Protein AF-A0A9Q0K1P8-F1 (afdb_monomer_lite)

pLDDT: mean 84.75, std 17.7, range [32.78, 98.38]

Structure (mmCIF, N/CA/C/O backbone):
data_AF-A0A9Q0K1P8-F1
#
_entry.id   AF-A0A9Q0K1P8-F1
#
loop_
_atom_site.group_PDB
_atom_site.id
_atom_site.type_symbol
_atom_site.label_atom_id
_atom_site.label_alt_id
_atom_site.label_comp_id
_atom_site.label_asym_id
_atom_site.label_entity_id
_atom_site.label_seq_id
_atom_site.pdbx_PDB_ins_code
_atom_site.Cartn_x
_atom_site.Cartn_y
_atom_site.Cartn_z
_atom_site.occupancy
_atom_site.B_iso_or_equiv
_atom_site.auth_seq_id
_atom_site.auth_comp_id
_atom_site.auth_asym_id
_atom_site.auth_atom_id
_atom_site.pdbx_PDB_model_num
ATOM 1 N N . MET A 1 1 ? 20.071 42.577 -24.717 1.00 42.69 1 MET A N 1
ATOM 2 C CA . MET A 1 1 ? 19.381 41.422 -25.315 1.00 42.69 1 MET A CA 1
ATOM 3 C C . MET A 1 1 ? 19.283 40.412 -24.203 1.00 42.69 1 MET A C 1
ATOM 5 O O . MET A 1 1 ? 20.280 39.774 -23.895 1.00 42.69 1 MET A O 1
ATOM 9 N N . ASP A 1 2 ? 18.142 40.407 -23.529 1.00 44.25 2 ASP A N 1
ATOM 10 C CA . ASP A 1 2 ? 17.824 39.438 -22.491 1.00 44.25 2 ASP A CA 1
ATOM 11 C C . ASP A 1 2 ? 17.401 38.162 -23.208 1.00 44.25 2 ASP A C 1
ATOM 13 O O . ASP A 1 2 ? 16.371 38.113 -23.877 1.00 44.25 2 ASP A O 1
ATOM 17 N N . VAL A 1 3 ? 18.306 37.189 -23.198 1.00 55.91 3 VAL A N 1
ATOM 18 C CA . VAL A 1 3 ? 18.046 35.842 -23.686 1.00 55.91 3 VAL A CA 1
ATOM 19 C C . VAL A 1 3 ? 17.300 35.151 -22.557 1.00 55.91 3 VAL A C 1
ATOM 21 O O . VAL A 1 3 ? 17.900 34.849 -21.527 1.00 55.91 3 VAL A O 1
ATOM 24 N N . ASP A 1 4 ? 15.991 34.975 -22.732 1.00 48.75 4 ASP A N 1
ATOM 25 C CA . ASP A 1 4 ? 15.187 34.072 -21.915 1.00 48.75 4 ASP A CA 1
ATOM 26 C C . ASP A 1 4 ? 15.825 32.681 -21.988 1.00 48.75 4 ASP A C 1
ATOM 28 O O . ASP A 1 4 ? 15.709 31.961 -22.980 1.00 48.75 4 ASP A O 1
ATOM 32 N N . SER A 1 5 ? 16.571 32.329 -20.944 1.00 58.00 5 SER A N 1
ATOM 33 C CA . SER A 1 5 ? 17.031 30.969 -20.714 1.00 58.00 5 SER A CA 1
ATOM 34 C C . SER A 1 5 ? 15.805 30.137 -20.352 1.00 58.00 5 SER A C 1
ATOM 36 O O . SER A 1 5 ? 15.424 30.066 -19.181 1.00 58.00 5 SER A O 1
ATOM 38 N N . GLU A 1 6 ? 15.160 29.529 -21.347 1.00 50.88 6 GLU A N 1
ATOM 39 C CA . GLU A 1 6 ? 14.274 28.396 -21.086 1.00 50.88 6 GLU A CA 1
ATOM 40 C C . GLU A 1 6 ? 15.051 27.389 -20.222 1.00 50.88 6 GLU A C 1
ATOM 42 O O . GLU A 1 6 ? 16.215 27.098 -20.527 1.00 50.88 6 GLU A O 1
ATOM 47 N N . PRO A 1 7 ? 14.475 26.875 -19.121 1.00 46.28 7 PRO A N 1
ATOM 48 C CA . PRO A 1 7 ? 15.110 25.790 -18.401 1.00 46.28 7 PRO A CA 1
ATOM 49 C C . PRO A 1 7 ? 15.183 24.613 -19.370 1.00 46.28 7 PRO A C 1
ATOM 51 O O . PRO A 1 7 ? 14.161 24.022 -19.717 1.00 46.28 7 PRO A O 1
ATOM 54 N N . THR A 1 8 ? 16.388 24.295 -19.837 1.00 43.53 8 THR A N 1
ATOM 55 C CA . THR A 1 8 ? 16.657 23.053 -20.552 1.00 43.53 8 THR A CA 1
ATOM 56 C C . THR A 1 8 ? 16.232 21.931 -19.618 1.00 43.53 8 THR A C 1
ATOM 58 O O . THR A 1 8 ? 16.902 21.673 -18.617 1.00 43.53 8 THR A O 1
ATOM 61 N N . MET A 1 9 ? 15.072 21.328 -19.880 1.00 47.31 9 MET A N 1
ATOM 62 C CA . MET A 1 9 ? 14.660 20.119 -19.188 1.00 47.31 9 MET A CA 1
ATOM 63 C C . MET A 1 9 ? 15.661 19.056 -19.621 1.00 47.31 9 MET A C 1
ATOM 65 O O . MET A 1 9 ? 15.573 18.549 -20.734 1.00 47.31 9 MET A O 1
ATOM 69 N N . GLU A 1 10 ? 16.679 18.801 -18.802 1.00 46.50 10 GLU A N 1
ATOM 70 C CA . GLU A 1 10 ? 17.542 17.646 -19.008 1.00 46.50 10 GLU A CA 1
ATOM 71 C C . GLU A 1 10 ? 16.618 16.426 -19.049 1.00 46.50 10 GLU A C 1
ATOM 73 O O . GLU A 1 10 ? 15.926 16.142 -18.066 1.00 46.50 10 GLU A O 1
ATOM 78 N N . GLU A 1 11 ? 16.543 15.766 -20.212 1.00 50.84 11 GLU A N 1
ATOM 79 C CA . GLU A 1 11 ? 15.848 14.493 -20.409 1.00 50.84 11 GLU A CA 1
ATOM 80 C C . GLU A 1 11 ? 16.485 13.478 -19.460 1.00 50.84 11 GLU A C 1
ATOM 82 O O . GLU A 1 11 ? 17.463 12.798 -19.769 1.00 50.84 11 GLU A O 1
ATOM 87 N N . THR A 1 12 ? 15.987 13.462 -18.229 1.00 59.56 12 THR A N 1
ATOM 88 C CA . THR A 1 12 ? 16.497 12.595 -17.184 1.00 59.56 12 THR A CA 1
ATOM 89 C C . THR A 1 12 ? 15.974 11.211 -17.515 1.00 59.56 12 THR A C 1
ATOM 91 O O . THR A 1 12 ? 14.773 10.961 -17.418 1.00 59.56 12 THR A O 1
ATOM 94 N N . ILE A 1 13 ? 16.872 10.339 -17.967 1.00 60.00 13 ILE A N 1
ATOM 95 C CA . ILE A 1 13 ? 16.569 8.936 -18.232 1.00 60.00 13 ILE A CA 1
ATOM 96 C C . ILE A 1 13 ? 16.067 8.328 -16.921 1.00 60.00 13 ILE A C 1
ATOM 98 O O . ILE A 1 13 ? 16.823 8.239 -15.958 1.00 60.00 13 ILE A O 1
ATOM 102 N N . LEU A 1 14 ? 14.799 7.926 -16.895 1.00 58.94 14 LEU A N 1
ATOM 103 C CA . LEU A 1 14 ? 14.195 7.201 -15.789 1.00 58.94 14 LEU A CA 1
ATOM 104 C C . LEU A 1 14 ? 14.787 5.792 -15.755 1.00 58.94 14 LEU A C 1
ATOM 106 O O . LEU A 1 14 ? 14.602 5.006 -16.687 1.00 58.94 14 LEU A O 1
ATOM 110 N N . VAL A 1 15 ? 15.484 5.479 -14.673 1.00 62.91 15 VAL A N 1
ATOM 111 C CA . VAL A 1 15 ? 16.022 4.154 -14.357 1.00 62.91 15 VAL A CA 1
ATOM 112 C C . VAL A 1 15 ? 15.045 3.435 -13.423 1.00 62.91 15 VAL A C 1
ATOM 114 O O . VAL A 1 15 ? 14.224 4.066 -12.753 1.00 62.91 15 VAL A O 1
ATOM 117 N N . GLY A 1 16 ? 15.133 2.109 -13.308 1.00 60.94 16 GLY A N 1
ATOM 118 C CA . GLY A 1 16 ? 14.323 1.338 -12.354 1.00 60.94 16 GLY A CA 1
ATOM 119 C C . GLY A 1 16 ? 14.341 1.864 -10.903 1.00 60.94 16 GLY A C 1
ATOM 120 O O . GLY A 1 16 ? 13.362 1.688 -10.176 1.00 60.94 16 GLY A O 1
ATOM 121 N N . ASP A 1 17 ? 15.402 2.559 -10.480 1.00 65.12 17 ASP A N 1
ATOM 122 C CA . ASP A 1 17 ? 15.470 3.198 -9.160 1.00 65.12 17 ASP A CA 1
ATOM 123 C C . ASP A 1 17 ? 14.663 4.515 -9.073 1.00 65.12 17 ASP A C 1
ATOM 125 O O . ASP A 1 17 ? 14.171 4.850 -7.995 1.00 65.12 17 ASP A O 1
ATOM 129 N N . ASP A 1 18 ? 14.408 5.203 -10.191 1.00 64.06 18 ASP A N 1
ATOM 130 C CA . ASP A 1 18 ? 13.533 6.388 -10.259 1.00 64.06 18 ASP A CA 1
ATOM 131 C C . ASP A 1 18 ? 12.044 6.030 -10.117 1.00 64.06 18 ASP A C 1
ATOM 133 O O . ASP A 1 18 ? 11.204 6.881 -9.811 1.00 64.06 18 ASP A O 1
ATOM 137 N N . LEU A 1 19 ? 11.702 4.744 -10.257 1.00 61.69 19 LEU A N 1
ATOM 138 C CA . LEU A 1 19 ? 10.391 4.216 -9.869 1.00 61.69 19 LEU A CA 1
ATOM 139 C C . LEU A 1 19 ? 10.232 4.112 -8.340 1.00 61.69 19 LEU A C 1
ATOM 141 O O . LEU A 1 19 ? 9.116 3.934 -7.852 1.00 61.69 19 LEU A O 1
ATOM 145 N N . MET A 1 20 ? 11.315 4.265 -7.568 1.00 73.31 20 MET A N 1
ATOM 146 C CA . MET A 1 20 ? 11.302 4.284 -6.098 1.00 73.31 20 MET A CA 1
ATOM 147 C C . MET A 1 20 ? 11.287 5.708 -5.510 1.00 73.31 20 MET A C 1
ATOM 149 O O . MET A 1 20 ? 11.670 5.914 -4.359 1.00 73.31 20 MET A O 1
ATOM 153 N N . MET A 1 21 ? 10.818 6.700 -6.275 1.00 73.62 21 MET A N 1
ATOM 154 C CA . MET A 1 21 ? 10.698 8.101 -5.831 1.00 73.62 21 MET A CA 1
ATOM 155 C C . MET A 1 21 ? 9.447 8.374 -4.976 1.00 73.62 21 MET A C 1
ATOM 157 O O . MET A 1 21 ? 9.361 9.402 -4.304 1.00 73.62 21 MET A O 1
ATOM 161 N N . GLY A 1 22 ? 8.473 7.460 -4.986 1.00 81.06 22 GLY A N 1
ATOM 162 C CA . GLY A 1 22 ? 7.246 7.520 -4.185 1.00 81.06 22 GLY A CA 1
ATOM 163 C C . GLY A 1 22 ? 7.135 6.358 -3.194 1.00 81.06 22 GLY A C 1
ATOM 164 O O . GLY A 1 22 ? 7.984 5.470 -3.192 1.00 81.06 22 GLY A O 1
ATOM 165 N N . PRO A 1 23 ? 6.101 6.328 -2.335 1.00 87.12 23 PRO A N 1
ATOM 166 C CA . PRO A 1 23 ? 5.856 5.178 -1.473 1.00 87.12 23 PRO A CA 1
ATOM 167 C C . PRO A 1 23 ? 5.565 3.920 -2.314 1.00 87.12 23 PRO A C 1
ATOM 169 O O . PRO A 1 23 ? 4.857 4.022 -3.320 1.00 87.12 23 PRO A O 1
ATOM 172 N N . PRO A 1 24 ? 6.043 2.734 -1.891 1.00 91.56 24 PRO A N 1
ATOM 173 C CA . PRO A 1 24 ? 5.756 1.473 -2.574 1.00 91.56 24 PRO A CA 1
ATOM 174 C C . PRO A 1 24 ? 4.248 1.222 -2.647 1.00 91.56 24 PRO A C 1
ATOM 176 O O . PRO A 1 24 ? 3.489 1.719 -1.808 1.00 91.56 24 PRO A O 1
ATOM 179 N N . SER A 1 25 ? 3.816 0.415 -3.617 1.00 91.62 25 SER A N 1
ATOM 180 C CA . SER A 1 25 ? 2.403 0.071 -3.768 1.00 91.62 25 SER A CA 1
ATOM 181 C C . SER A 1 25 ? 1.819 -0.512 -2.474 1.00 91.62 25 SER A C 1
ATOM 183 O O . SER A 1 25 ? 2.464 -1.350 -1.830 1.00 91.62 25 SER A O 1
ATOM 185 N N . PRO A 1 26 ? 0.615 -0.068 -2.067 1.00 94.81 26 PRO A N 1
ATOM 186 C CA . PRO A 1 26 ? 0.035 -0.461 -0.794 1.00 94.81 26 PRO A CA 1
ATOM 187 C C . PRO A 1 26 ? -0.306 -1.951 -0.788 1.00 94.81 26 PRO A C 1
ATOM 189 O O . PRO A 1 26 ? -0.809 -2.501 -1.769 1.00 94.81 26 PRO A O 1
ATOM 192 N N . LEU A 1 27 ? -0.082 -2.609 0.350 1.00 93.56 27 LEU A N 1
ATOM 193 C CA . LEU A 1 27 ? -0.522 -3.989 0.537 1.00 93.56 27 LEU A CA 1
ATOM 194 C C . LEU A 1 27 ? -2.016 -4.015 0.851 1.00 93.56 27 LEU A C 1
ATOM 196 O O . LEU A 1 27 ? -2.458 -3.464 1.860 1.00 93.56 27 LEU A O 1
ATOM 200 N N . VAL A 1 28 ? -2.780 -4.690 -0.005 1.00 94.06 28 VAL A N 1
ATOM 201 C CA . VAL A 1 28 ? -4.220 -4.866 0.172 1.00 94.06 28 VAL A CA 1
ATOM 202 C C . VAL A 1 28 ? -4.477 -6.136 0.994 1.00 94.06 28 VAL A C 1
ATOM 204 O O . VAL A 1 28 ? -4.117 -7.227 0.547 1.00 94.06 28 VAL A O 1
ATOM 207 N N . PRO A 1 29 ? -5.086 -6.030 2.189 1.00 92.19 29 PRO A N 1
ATOM 208 C CA . PRO A 1 29 ? -5.429 -7.191 3.003 1.00 92.19 29 PRO A CA 1
ATOM 209 C C . PRO A 1 29 ? -6.484 -8.058 2.311 1.00 92.19 29 PRO A C 1
ATOM 211 O O . PRO A 1 29 ? -7.438 -7.509 1.747 1.00 92.19 29 PRO A O 1
ATOM 214 N N . PRO A 1 30 ? -6.374 -9.395 2.387 1.00 91.88 30 PRO A N 1
ATOM 215 C CA . PRO A 1 30 ? -7.288 -10.295 1.691 1.00 91.88 30 PRO A CA 1
ATOM 216 C C . PRO A 1 30 ? -8.742 -10.138 2.153 1.00 91.88 30 PRO A C 1
ATOM 218 O O . PRO A 1 30 ? -9.655 -10.348 1.360 1.00 91.88 30 PRO A O 1
ATOM 221 N N . GLU A 1 31 ? -8.977 -9.712 3.398 1.00 90.38 31 GLU A N 1
ATOM 222 C CA . GLU A 1 31 ? -10.321 -9.581 3.973 1.00 90.38 31 GLU A CA 1
ATOM 223 C C . GLU A 1 31 ? -11.146 -8.459 3.325 1.00 90.38 31 GLU A C 1
ATOM 225 O O . GLU A 1 31 ? -12.373 -8.511 3.345 1.00 90.38 31 GLU A O 1
ATOM 230 N N . ILE A 1 32 ? -10.483 -7.444 2.761 1.00 90.75 32 ILE A N 1
ATOM 231 C CA . ILE A 1 32 ? -11.127 -6.288 2.111 1.00 90.75 32 ILE A CA 1
ATOM 232 C C . ILE A 1 32 ? -10.761 -6.164 0.626 1.00 90.75 32 ILE A C 1
ATOM 234 O O . ILE A 1 32 ? -11.201 -5.229 -0.044 1.00 90.75 32 ILE A O 1
ATOM 238 N N . ALA A 1 33 ? -9.975 -7.106 0.095 1.00 92.69 33 ALA A N 1
ATOM 239 C CA . ALA A 1 33 ? -9.419 -7.033 -1.252 1.00 92.69 33 ALA A CA 1
ATOM 240 C C . ALA A 1 33 ? -10.490 -6.966 -2.343 1.00 92.69 33 ALA A C 1
ATOM 242 O O . ALA A 1 33 ? -10.361 -6.162 -3.262 1.00 92.69 33 ALA A O 1
ATOM 243 N N . SER A 1 34 ? -11.559 -7.758 -2.222 1.00 92.19 34 SER A N 1
ATOM 244 C CA . SER A 1 34 ? -12.647 -7.777 -3.207 1.00 92.19 34 SER A CA 1
ATOM 245 C C . SER A 1 34 ? -13.288 -6.402 -3.389 1.00 92.19 34 SER A C 1
ATOM 247 O O . SER A 1 34 ? -13.516 -5.993 -4.518 1.00 92.19 34 SER A O 1
ATOM 249 N N . HIS A 1 35 ? -13.514 -5.668 -2.298 1.00 90.69 35 HIS A N 1
ATOM 250 C CA . HIS A 1 35 ? -14.111 -4.334 -2.343 1.00 90.69 35 HIS A CA 1
ATOM 251 C C . HIS A 1 35 ? -13.111 -3.258 -2.783 1.00 90.69 35 HIS A C 1
ATOM 253 O O . HIS A 1 35 ? -13.443 -2.361 -3.554 1.00 90.69 35 HIS A O 1
ATOM 259 N N . VAL A 1 36 ? -11.872 -3.331 -2.293 1.00 94.31 36 VAL A N 1
ATOM 260 C CA . VAL A 1 36 ? -10.853 -2.308 -2.562 1.00 94.31 36 VAL A CA 1
ATOM 261 C C . VAL A 1 36 ? -10.402 -2.340 -4.023 1.00 94.31 36 VAL A C 1
ATOM 263 O O . VAL A 1 36 ? -10.234 -1.280 -4.625 1.00 94.31 36 VAL A O 1
ATOM 266 N N . LEU A 1 37 ? -10.237 -3.533 -4.597 1.00 94.94 37 LEU A N 1
ATOM 267 C CA . LEU A 1 37 ? -9.711 -3.723 -5.952 1.00 94.94 37 LEU A CA 1
ATOM 268 C C . LEU A 1 37 ? -10.777 -3.610 -7.051 1.00 94.94 37 LEU A C 1
ATOM 270 O O . LEU A 1 37 ? -10.433 -3.565 -8.230 1.00 94.94 37 LEU A O 1
ATOM 274 N N . GLU A 1 38 ? -12.062 -3.561 -6.697 1.00 94.12 38 GLU A N 1
ATOM 275 C CA . GLU A 1 38 ? -13.152 -3.566 -7.673 1.00 94.12 38 GLU A CA 1
ATOM 276 C C . GLU A 1 38 ? -13.085 -2.355 -8.619 1.00 94.12 38 GLU A C 1
ATOM 278 O O . GLU A 1 38 ? -13.165 -1.200 -8.195 1.00 94.12 38 GLU A O 1
ATOM 283 N N . GLY A 1 39 ? -12.935 -2.617 -9.920 1.00 92.12 39 GLY A N 1
ATOM 284 C CA . GLY A 1 39 ? -12.896 -1.578 -10.953 1.00 92.12 39 GLY A CA 1
ATOM 285 C C . GLY A 1 39 ? -11.646 -0.690 -10.936 1.00 92.12 39 GLY A C 1
ATOM 286 O O . GLY A 1 39 ? -11.638 0.333 -11.615 1.00 92.12 39 GLY A O 1
ATOM 287 N N . VAL A 1 40 ? -10.609 -1.051 -10.174 1.00 94.56 40 VAL A N 1
ATOM 288 C CA . VAL A 1 40 ? -9.321 -0.345 -10.191 1.00 94.56 40 VAL A CA 1
ATOM 289 C C . VAL A 1 40 ? -8.527 -0.766 -11.427 1.00 94.56 40 VAL A C 1
ATOM 291 O O . VAL A 1 40 ? -8.377 -1.958 -11.696 1.00 94.56 40 VAL A O 1
ATOM 294 N N . ASP A 1 41 ? -7.984 0.206 -12.160 1.00 93.75 41 ASP A N 1
ATOM 295 C CA . ASP A 1 41 ? -7.020 -0.070 -13.225 1.00 93.75 41 ASP A CA 1
ATOM 296 C C . ASP A 1 41 ? -5.697 -0.546 -12.610 1.00 93.75 41 ASP A C 1
ATOM 298 O O . ASP A 1 41 ? -4.989 0.207 -11.939 1.00 93.75 41 ASP A O 1
ATOM 302 N N . ILE A 1 42 ? -5.373 -1.822 -12.815 1.00 91.38 42 ILE A N 1
ATOM 303 C CA . ILE A 1 42 ? -4.153 -2.447 -12.292 1.00 91.38 42 ILE A CA 1
ATOM 304 C C . ILE A 1 42 ? -2.916 -2.187 -13.162 1.00 91.38 42 ILE A C 1
ATOM 306 O O . ILE A 1 42 ? -1.823 -2.618 -12.792 1.00 91.38 42 ILE A O 1
ATOM 310 N N . CYS A 1 43 ? -3.058 -1.414 -14.246 1.00 94.38 43 CYS A N 1
ATOM 311 C CA . CYS A 1 43 ? -2.002 -1.059 -15.195 1.00 94.38 43 CYS A CA 1
ATOM 312 C C . CYS A 1 43 ? -1.484 -2.244 -16.025 1.00 94.38 43 CYS A C 1
ATOM 314 O O . CYS A 1 43 ? -0.413 -2.149 -16.619 1.00 94.38 43 CYS A O 1
ATOM 316 N N . ASP A 1 44 ? -2.234 -3.348 -16.106 1.00 94.00 44 ASP A N 1
ATOM 317 C CA . ASP A 1 44 ? -1.802 -4.601 -16.744 1.00 94.00 44 ASP A CA 1
ATOM 318 C C . ASP A 1 44 ? -1.396 -4.429 -18.212 1.00 94.00 44 ASP A C 1
ATOM 320 O O . ASP A 1 44 ? -0.386 -4.979 -18.647 1.00 94.00 44 ASP A O 1
ATOM 324 N N . GLY A 1 45 ? -2.174 -3.669 -18.989 1.00 94.50 45 GLY A N 1
ATOM 325 C CA . GLY A 1 45 ? -1.865 -3.420 -20.400 1.00 94.50 45 GLY A CA 1
ATOM 326 C C . GLY A 1 45 ? -0.575 -2.620 -20.572 1.00 94.50 45 GLY A C 1
ATOM 327 O O . GLY A 1 45 ? 0.287 -2.989 -21.365 1.00 94.50 45 GLY A O 1
ATOM 328 N N . ILE A 1 46 ? -0.414 -1.565 -19.770 1.00 94.19 46 ILE A N 1
ATOM 329 C CA . ILE A 1 46 ? 0.773 -0.703 -19.789 1.00 94.19 46 ILE A CA 1
ATOM 330 C C . ILE A 1 46 ? 2.006 -1.490 -19.331 1.00 94.19 46 ILE A C 1
ATOM 332 O O . ILE A 1 46 ? 3.053 -1.429 -19.968 1.00 94.19 46 ILE A O 1
ATOM 336 N N . LEU A 1 47 ? 1.865 -2.295 -18.277 1.00 92.81 47 LEU A N 1
ATOM 337 C CA . LEU A 1 47 ? 2.933 -3.137 -17.751 1.00 92.81 47 LEU A CA 1
ATOM 338 C C . LEU A 1 47 ? 3.384 -4.190 -18.772 1.00 92.81 47 LEU A C 1
ATOM 340 O O . LEU A 1 47 ? 4.581 -4.411 -18.938 1.00 92.81 47 LEU A O 1
ATOM 344 N N . ARG A 1 48 ? 2.449 -4.813 -19.501 1.00 95.38 48 ARG A N 1
ATOM 345 C CA . ARG A 1 48 ? 2.780 -5.743 -20.596 1.00 95.38 48 ARG A CA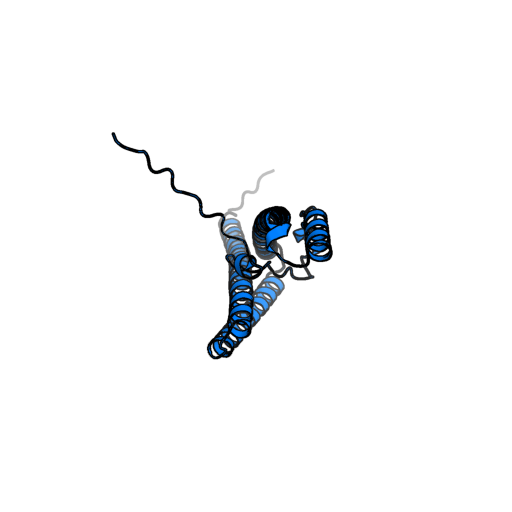 1
ATOM 346 C C . ARG A 1 48 ? 3.565 -5.057 -21.710 1.00 95.38 48 ARG A C 1
ATOM 348 O O . ARG A 1 48 ? 4.524 -5.646 -22.200 1.00 95.38 48 ARG A O 1
ATOM 355 N N . ASN A 1 49 ? 3.188 -3.835 -22.084 1.00 94.75 49 ASN A N 1
ATOM 356 C CA . ASN A 1 49 ? 3.908 -3.066 -23.101 1.00 94.75 49 ASN A CA 1
ATOM 357 C C . ASN A 1 49 ? 5.327 -2.720 -22.637 1.00 94.75 49 ASN A C 1
ATOM 359 O O . ASN A 1 49 ? 6.271 -2.907 -23.398 1.00 94.75 49 ASN A O 1
ATOM 363 N N . LEU A 1 50 ? 5.486 -2.313 -21.374 1.00 91.62 50 LEU A N 1
ATOM 364 C CA . LEU A 1 50 ? 6.797 -2.067 -20.778 1.00 91.62 50 LEU A CA 1
ATOM 365 C C . LEU A 1 50 ? 7.680 -3.321 -20.813 1.00 91.62 50 LEU A C 1
ATOM 367 O O . LEU A 1 50 ? 8.813 -3.260 -21.282 1.00 91.62 50 LEU A O 1
ATOM 371 N N . PHE A 1 51 ? 7.157 -4.475 -20.384 1.00 91.50 51 PHE A N 1
ATOM 372 C CA . PHE A 1 51 ? 7.903 -5.735 -20.452 1.00 91.50 51 PHE A CA 1
ATOM 373 C C . PHE A 1 51 ? 8.282 -6.114 -21.883 1.00 91.50 51 PHE A C 1
ATOM 375 O O . PHE A 1 51 ? 9.406 -6.554 -22.114 1.00 91.50 51 PHE A O 1
ATOM 382 N N . LEU A 1 52 ? 7.372 -5.925 -22.841 1.00 94.25 52 LEU A N 1
ATOM 383 C CA . LEU A 1 52 ? 7.654 -6.182 -24.249 1.00 94.25 52 LEU A CA 1
ATOM 384 C C . LEU A 1 52 ? 8.767 -5.266 -24.773 1.00 94.25 52 LEU A C 1
ATOM 386 O O . LEU A 1 52 ? 9.672 -5.746 -25.449 1.00 94.25 52 LEU A O 1
ATOM 390 N N . CYS A 1 53 ? 8.734 -3.975 -24.434 1.00 93.56 53 CYS A N 1
ATOM 391 C CA . CYS A 1 53 ? 9.779 -3.036 -24.828 1.00 93.56 53 CYS A CA 1
ATOM 392 C C . CYS A 1 53 ? 11.142 -3.436 -24.251 1.00 93.56 53 CYS A C 1
ATOM 394 O O . CYS A 1 53 ? 12.123 -3.510 -24.993 1.00 93.56 53 CYS A O 1
ATOM 396 N N . LEU A 1 54 ? 11.194 -3.755 -22.952 1.00 89.94 54 LEU A N 1
ATOM 397 C CA . LEU A 1 54 ? 12.425 -4.181 -22.281 1.00 89.94 54 LEU A CA 1
ATOM 398 C C . LEU A 1 54 ? 12.977 -5.481 -22.879 1.00 89.94 54 LEU A C 1
ATOM 400 O O . LEU A 1 54 ? 14.184 -5.608 -23.039 1.00 89.94 54 LEU A O 1
ATOM 404 N N . GLN A 1 55 ? 12.103 -6.419 -23.258 1.00 90.56 55 GLN A N 1
ATOM 405 C CA . GLN A 1 55 ? 12.496 -7.671 -23.908 1.00 90.56 55 GLN A CA 1
ATOM 406 C C . GLN A 1 55 ? 13.074 -7.460 -25.318 1.00 90.56 55 GLN A C 1
ATOM 408 O O . GLN A 1 55 ? 13.887 -8.263 -25.766 1.00 90.56 55 GLN A O 1
ATOM 413 N N . ILE A 1 56 ? 12.626 -6.432 -26.046 1.00 92.19 56 ILE A N 1
ATOM 414 C CA . ILE A 1 56 ? 13.090 -6.151 -27.414 1.00 92.19 56 ILE A CA 1
ATOM 415 C C . ILE A 1 56 ? 14.388 -5.338 -27.407 1.00 92.19 56 ILE A C 1
ATOM 417 O O . ILE A 1 56 ? 15.259 -5.584 -28.238 1.00 92.19 56 ILE A O 1
ATOM 421 N N . ASN A 1 57 ? 14.496 -4.353 -26.513 1.00 83.31 57 ASN A N 1
ATOM 422 C CA . ASN A 1 57 ? 15.550 -3.340 -26.569 1.00 83.31 57 ASN A CA 1
ATOM 423 C C . ASN A 1 57 ? 16.697 -3.562 -25.567 1.00 83.31 57 ASN A C 1
ATOM 425 O O . ASN A 1 57 ? 17.672 -2.815 -25.625 1.00 83.31 57 ASN A O 1
ATOM 429 N N . ASP A 1 58 ? 16.593 -4.551 -24.667 1.00 73.81 58 ASP A N 1
ATOM 430 C CA . ASP A 1 58 ? 17.580 -4.985 -23.653 1.00 73.81 58 ASP A CA 1
ATOM 431 C C . ASP A 1 58 ? 18.128 -3.900 -22.692 1.00 73.81 58 ASP A C 1
ATOM 433 O O . ASP A 1 58 ? 18.822 -4.227 -21.727 1.00 73.81 58 ASP A O 1
ATOM 437 N N . ILE A 1 59 ? 17.814 -2.615 -22.900 1.00 76.88 59 ILE A N 1
ATOM 438 C CA . ILE A 1 59 ? 18.214 -1.492 -22.048 1.00 76.88 59 ILE A CA 1
ATOM 439 C C . ILE A 1 59 ? 17.053 -0.505 -21.832 1.00 76.88 59 ILE A C 1
ATOM 441 O O . ILE A 1 59 ? 16.335 -0.129 -22.759 1.00 76.88 59 ILE A O 1
ATOM 445 N N . GLU A 1 60 ? 16.901 -0.044 -20.587 1.00 78.44 60 GLU A N 1
ATOM 446 C CA . GLU A 1 60 ? 15.845 0.881 -20.132 1.00 78.44 60 GLU A CA 1
ATOM 447 C C . GLU A 1 60 ? 15.742 2.221 -20.901 1.00 78.44 60 GLU A C 1
ATOM 449 O O . GLU A 1 60 ? 14.622 2.712 -21.071 1.00 78.44 60 GLU A O 1
ATOM 454 N N . PRO A 1 61 ? 16.833 2.833 -21.416 1.00 83.19 61 PRO A N 1
ATOM 455 C CA . PRO A 1 61 ? 16.750 4.117 -22.119 1.00 83.19 61 PRO A CA 1
ATOM 456 C C . PRO A 1 61 ? 15.884 4.122 -23.386 1.00 83.19 61 PRO A C 1
ATOM 458 O O . PRO A 1 61 ? 15.442 5.185 -23.803 1.00 83.19 61 PRO A O 1
ATOM 461 N N . PHE A 1 62 ? 15.616 2.967 -24.003 1.00 86.81 62 PHE A N 1
ATOM 462 C CA . PHE A 1 62 ? 14.743 2.892 -25.182 1.00 86.81 62 PHE A CA 1
ATOM 463 C C . PHE A 1 62 ? 13.256 2.749 -24.844 1.00 86.81 62 PHE A C 1
ATOM 465 O O . PHE A 1 62 ? 12.426 2.862 -25.738 1.00 86.81 62 PHE A O 1
ATOM 472 N N . CYS A 1 63 ? 12.923 2.514 -23.574 1.00 89.88 63 CYS A N 1
ATOM 473 C CA . CYS A 1 63 ? 11.559 2.249 -23.108 1.00 89.88 63 CYS A CA 1
ATOM 474 C C . CYS A 1 63 ? 11.016 3.369 -22.215 1.00 89.88 63 CYS A C 1
ATOM 476 O O . CYS A 1 63 ? 10.167 3.134 -21.357 1.00 89.88 63 CYS A O 1
ATOM 478 N N . GLN A 1 64 ? 11.553 4.584 -22.354 1.00 88.81 64 GLN A N 1
ATOM 479 C CA . GLN A 1 64 ? 11.239 5.712 -21.472 1.00 88.81 64 GLN A CA 1
ATOM 480 C C . GLN A 1 64 ? 9.759 6.097 -21.510 1.00 88.81 64 GLN A C 1
ATOM 482 O O . GLN A 1 64 ? 9.193 6.422 -20.466 1.00 88.81 64 GLN A O 1
ATOM 487 N N . ASP A 1 65 ? 9.113 5.977 -22.670 1.00 90.56 65 ASP A N 1
ATOM 488 C CA . ASP A 1 65 ? 7.683 6.247 -22.817 1.00 90.56 65 ASP A CA 1
ATOM 489 C C . ASP A 1 65 ? 6.845 5.229 -22.033 1.00 90.56 65 ASP A C 1
ATOM 491 O O . ASP A 1 65 ? 5.975 5.604 -21.243 1.00 90.56 65 ASP A O 1
ATOM 495 N N . GLU A 1 66 ? 7.132 3.933 -22.176 1.00 91.19 66 GLU A N 1
ATOM 496 C CA . GLU A 1 66 ? 6.453 2.876 -21.429 1.00 91.19 66 GLU A CA 1
ATOM 497 C C . GLU A 1 66 ? 6.711 2.984 -19.921 1.00 91.19 66 GLU A C 1
ATOM 499 O O . GLU A 1 66 ? 5.790 2.774 -19.126 1.00 91.19 66 GLU A O 1
ATOM 504 N N . ILE A 1 67 ? 7.935 3.346 -19.518 1.00 89.12 67 ILE A N 1
ATOM 505 C CA . ILE A 1 67 ? 8.301 3.587 -18.114 1.00 89.12 67 ILE A CA 1
ATOM 506 C C . ILE A 1 67 ? 7.490 4.762 -17.557 1.00 89.12 67 ILE A C 1
ATOM 508 O O . ILE A 1 67 ? 6.892 4.643 -16.483 1.00 89.12 67 ILE A O 1
ATOM 512 N N . ALA A 1 68 ? 7.416 5.878 -18.287 1.00 90.81 68 ALA A N 1
ATOM 513 C CA . ALA A 1 68 ? 6.665 7.060 -17.879 1.00 90.81 68 ALA A CA 1
ATOM 514 C C . ALA A 1 68 ? 5.160 6.772 -17.772 1.00 90.81 68 ALA A C 1
ATOM 516 O O . ALA A 1 68 ? 4.530 7.132 -16.772 1.00 90.81 68 ALA A O 1
ATOM 517 N N . LEU A 1 69 ? 4.587 6.070 -18.754 1.00 93.00 69 LEU A N 1
ATOM 518 C CA . LEU A 1 69 ? 3.181 5.657 -18.742 1.00 93.00 69 LEU A CA 1
ATOM 519 C C . LEU A 1 69 ? 2.878 4.720 -17.570 1.00 93.00 69 LEU A C 1
ATOM 521 O O . LEU A 1 69 ? 1.874 4.900 -16.873 1.00 93.00 69 LEU A O 1
ATOM 525 N N . TYR A 1 70 ? 3.746 3.734 -17.322 1.00 91.94 70 TYR A N 1
ATOM 526 C CA . TYR A 1 70 ? 3.570 2.808 -16.207 1.00 91.94 70 TYR A CA 1
ATOM 527 C C . TYR A 1 70 ? 3.635 3.540 -14.871 1.00 91.94 70 TYR A C 1
ATOM 529 O O . TYR A 1 70 ? 2.757 3.347 -14.029 1.00 91.94 70 TYR A O 1
ATOM 537 N N . ARG A 1 71 ? 4.621 4.426 -14.696 1.00 89.88 71 ARG A N 1
ATOM 538 C CA . ARG A 1 71 ? 4.767 5.243 -13.490 1.00 89.88 71 ARG A CA 1
ATOM 539 C C . ARG A 1 71 ? 3.508 6.061 -13.211 1.00 89.88 71 ARG A C 1
ATOM 541 O O . ARG A 1 71 ? 2.975 5.984 -12.108 1.00 89.88 71 ARG A O 1
ATOM 548 N N . GLN A 1 72 ? 2.995 6.790 -14.203 1.00 92.12 72 GLN A N 1
ATOM 549 C CA . GLN A 1 72 ? 1.780 7.599 -14.046 1.00 92.12 72 GLN A CA 1
ATOM 550 C C . GLN A 1 72 ? 0.565 6.746 -13.663 1.00 92.12 72 GLN A C 1
ATOM 552 O O . GLN A 1 72 ? -0.216 7.120 -12.781 1.00 92.12 72 GLN A O 1
ATOM 557 N N . CYS A 1 73 ? 0.409 5.583 -14.300 1.00 94.69 73 CYS A N 1
ATOM 558 C CA . CYS A 1 73 ? -0.669 4.662 -13.970 1.00 94.69 73 CYS A CA 1
ATOM 559 C C . CYS A 1 73 ? -0.530 4.118 -12.541 1.00 94.69 73 CYS A C 1
ATOM 561 O O . CYS A 1 73 ? -1.487 4.182 -11.767 1.00 94.69 73 CYS A O 1
ATOM 563 N N . ALA A 1 74 ? 0.661 3.647 -12.163 1.00 93.50 74 ALA A N 1
ATOM 564 C CA . ALA A 1 74 ? 0.938 3.103 -10.839 1.00 93.50 74 ALA A CA 1
ATOM 565 C C . ALA A 1 74 ? 0.725 4.151 -9.736 1.00 93.50 74 ALA A C 1
ATOM 567 O O . ALA A 1 74 ? 0.077 3.856 -8.735 1.00 93.50 74 ALA A O 1
ATOM 568 N N . GLU A 1 75 ? 1.176 5.392 -9.935 1.00 92.94 75 GLU A N 1
ATOM 569 C CA . GLU A 1 75 ? 0.950 6.494 -8.992 1.00 92.94 75 GLU A CA 1
ATOM 570 C C . GLU A 1 75 ? -0.549 6.777 -8.797 1.00 92.94 75 GLU A C 1
ATOM 572 O O . GLU A 1 75 ? -1.023 6.905 -7.661 1.00 92.94 75 GLU A O 1
ATOM 577 N N . LYS A 1 76 ? -1.322 6.827 -9.892 1.00 95.25 76 LYS A N 1
ATOM 578 C CA . LYS A 1 76 ? -2.777 7.029 -9.841 1.00 95.25 76 LYS A CA 1
ATOM 579 C C . LYS A 1 76 ? -3.479 5.870 -9.129 1.00 95.25 76 LYS A C 1
ATOM 581 O O . LYS A 1 76 ? -4.274 6.113 -8.218 1.00 95.25 76 LYS A O 1
ATOM 586 N N . ARG A 1 77 ? -3.155 4.632 -9.510 1.00 95.44 77 ARG A N 1
ATOM 587 C CA . ARG A 1 77 ? -3.685 3.401 -8.912 1.00 95.44 77 ARG A CA 1
ATOM 588 C C . ARG A 1 77 ? -3.400 3.356 -7.417 1.00 95.44 77 ARG A C 1
ATOM 590 O O . ARG A 1 77 ? -4.307 3.166 -6.616 1.00 95.44 77 ARG A O 1
ATOM 597 N N . ASP A 1 78 ? -2.152 3.569 -7.021 1.00 95.81 78 ASP A N 1
ATOM 598 C CA . ASP A 1 78 ? -1.732 3.438 -5.629 1.00 95.81 78 ASP A CA 1
ATOM 599 C C . ASP A 1 78 ? -2.339 4.544 -4.751 1.00 95.81 78 ASP A C 1
ATOM 601 O O . ASP A 1 78 ? -2.645 4.311 -3.580 1.00 95.81 78 ASP A O 1
ATOM 605 N N . LYS A 1 79 ? -2.569 5.745 -5.302 1.00 95.25 79 LYS A N 1
ATOM 606 C CA . LYS A 1 79 ? -3.329 6.806 -4.623 1.00 95.25 79 LYS A CA 1
ATOM 607 C C . LYS A 1 79 ? -4.781 6.392 -4.382 1.00 95.25 79 LYS A C 1
ATOM 609 O O . LYS A 1 79 ? -5.284 6.557 -3.271 1.00 95.25 79 LYS A O 1
ATOM 614 N N . GLU A 1 80 ? -5.436 5.842 -5.400 1.00 96.81 80 GLU A N 1
ATOM 615 C CA . GLU A 1 80 ? -6.809 5.349 -5.297 1.00 96.81 80 GLU A CA 1
ATOM 616 C C . GLU A 1 80 ? -6.927 4.198 -4.289 1.00 96.81 80 GLU A C 1
ATOM 618 O O . GLU A 1 80 ? -7.794 4.227 -3.414 1.00 96.81 80 GLU A O 1
ATOM 623 N N . LEU A 1 81 ? -6.011 3.228 -4.340 1.00 97.00 81 LEU A N 1
ATOM 624 C CA . LEU A 1 81 ? -5.981 2.103 -3.407 1.00 97.00 81 LEU A CA 1
ATOM 625 C C . LEU A 1 81 ? -5.812 2.562 -1.957 1.00 97.00 81 LEU A C 1
ATOM 627 O O . LEU A 1 81 ? -6.539 2.087 -1.086 1.00 97.00 81 LEU A O 1
ATOM 631 N N . ARG A 1 82 ? -4.905 3.509 -1.678 1.00 97.12 82 ARG A N 1
ATOM 632 C CA . ARG A 1 82 ? -4.729 4.044 -0.315 1.00 97.12 82 ARG A CA 1
ATOM 633 C C . ARG A 1 82 ? -5.991 4.723 0.207 1.00 97.12 82 ARG A C 1
ATOM 635 O O . ARG A 1 82 ? -6.335 4.512 1.369 1.00 97.12 82 ARG A O 1
ATOM 642 N N . GLN A 1 83 ? -6.685 5.487 -0.637 1.00 97.00 83 GLN A N 1
ATOM 643 C CA . GLN A 1 83 ? -7.950 6.119 -0.260 1.00 97.00 83 GLN A CA 1
ATOM 644 C C . GLN A 1 83 ? -9.013 5.064 0.064 1.00 97.00 83 GLN A C 1
ATOM 646 O O . GLN A 1 83 ? -9.591 5.076 1.147 1.00 97.00 83 GLN A O 1
ATOM 651 N N . ARG A 1 84 ? -9.208 4.088 -0.830 1.00 97.38 84 ARG A N 1
ATOM 652 C CA . ARG A 1 84 ? -10.195 3.013 -0.648 1.00 97.38 84 ARG A CA 1
ATOM 653 C C . ARG A 1 84 ? -9.906 2.152 0.582 1.00 97.38 84 ARG A C 1
ATOM 655 O O . ARG A 1 84 ? -10.836 1.762 1.284 1.00 97.38 84 ARG A O 1
ATOM 662 N N . LEU A 1 85 ? -8.633 1.874 0.870 1.00 97.56 85 LEU A N 1
ATOM 663 C CA . LEU A 1 85 ? -8.218 1.169 2.085 1.00 97.56 85 LEU A CA 1
ATOM 664 C C . LEU A 1 85 ? -8.624 1.946 3.341 1.00 97.56 85 LEU A C 1
ATOM 666 O O . LEU A 1 85 ? -9.242 1.371 4.232 1.00 97.56 85 LEU A O 1
ATOM 670 N N . GLN A 1 86 ? -8.316 3.243 3.403 1.00 97.44 86 GLN A N 1
ATOM 671 C CA . GLN A 1 86 ? -8.679 4.100 4.538 1.00 97.44 86 GLN A CA 1
ATOM 672 C C . GLN A 1 86 ? -10.199 4.199 4.709 1.00 97.44 86 GLN A C 1
ATOM 674 O O . GLN A 1 86 ? -10.706 4.011 5.815 1.00 97.44 86 GLN A O 1
ATOM 679 N N . ASP A 1 87 ? -10.937 4.399 3.617 1.00 96.81 87 ASP A N 1
ATOM 680 C CA . ASP A 1 87 ? -12.399 4.463 3.635 1.00 96.81 87 ASP A CA 1
ATOM 681 C C . ASP A 1 87 ? -13.016 3.140 4.105 1.00 96.81 87 ASP A C 1
ATOM 683 O O . ASP A 1 87 ? -13.969 3.133 4.888 1.00 96.81 87 ASP A O 1
ATOM 687 N N . SER A 1 88 ? -12.465 2.008 3.656 1.00 96.44 88 SER A N 1
ATOM 688 C CA . SER A 1 88 ? -12.899 0.682 4.094 1.00 96.44 88 SER A CA 1
ATOM 689 C C . SER A 1 88 ? -12.664 0.498 5.591 1.00 96.44 88 SER A C 1
ATOM 691 O O . SER A 1 88 ? -13.582 0.093 6.297 1.00 96.44 88 SER A O 1
ATOM 693 N N . GLU A 1 89 ? -11.475 0.824 6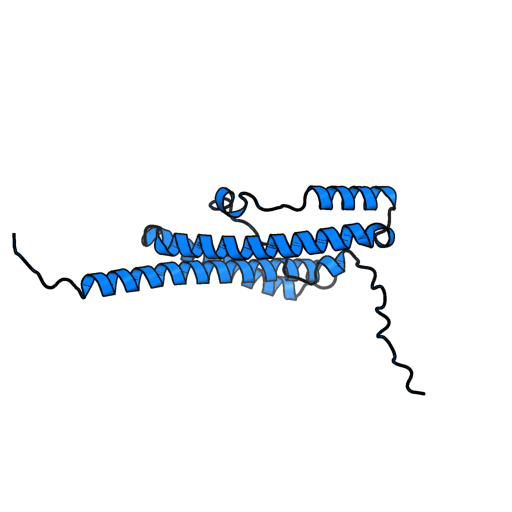.104 1.00 96.81 89 GLU A N 1
ATOM 694 C CA . GLU A 1 89 ? -11.180 0.730 7.542 1.00 96.81 89 GLU A CA 1
ATOM 695 C C . GLU A 1 89 ? -12.080 1.645 8.373 1.00 96.81 89 GLU A C 1
ATOM 697 O O . GLU A 1 89 ? -12.598 1.237 9.412 1.00 96.81 89 GLU A O 1
ATOM 702 N N . HIS A 1 90 ? -12.331 2.863 7.891 1.00 97.06 90 HIS A N 1
ATOM 703 C CA . HIS A 1 90 ? -13.243 3.792 8.544 1.00 97.06 90 HIS A CA 1
ATOM 704 C C . HIS A 1 90 ? -14.665 3.225 8.635 1.00 97.06 90 HIS A C 1
ATOM 706 O O . HIS A 1 90 ? -15.266 3.213 9.712 1.00 97.06 90 HIS A O 1
ATOM 712 N N . LYS A 1 91 ? -15.191 2.690 7.524 1.00 95.75 91 LYS A N 1
ATOM 713 C CA . LYS A 1 91 ? -16.508 2.035 7.477 1.00 95.75 91 LYS A CA 1
ATOM 714 C C . LYS A 1 91 ? -16.578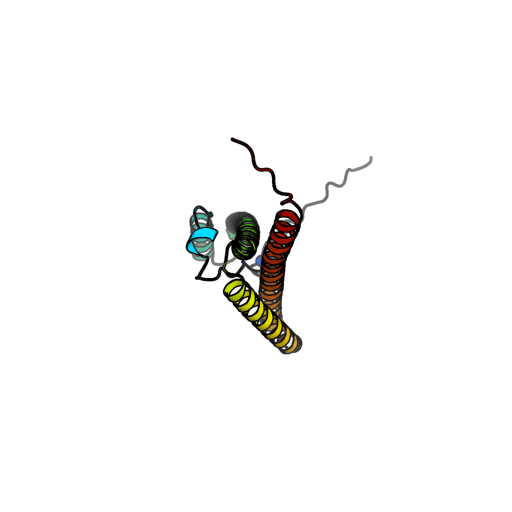 0.819 8.395 1.00 95.75 91 LYS A C 1
ATOM 716 O O . LYS A 1 91 ? -17.589 0.641 9.076 1.00 95.75 91 LYS A O 1
ATOM 721 N N . LEU A 1 92 ? -15.520 0.007 8.453 1.00 95.19 92 LEU A N 1
ATOM 722 C CA . LEU A 1 92 ? -15.430 -1.094 9.414 1.00 95.19 92 LEU A CA 1
ATOM 723 C C . LEU A 1 92 ? -15.498 -0.559 10.849 1.00 95.19 92 LEU A C 1
ATOM 725 O O . LEU A 1 92 ? -16.271 -1.079 11.643 1.00 95.19 92 LEU A O 1
ATOM 729 N N . GLY A 1 93 ? -14.795 0.529 11.169 1.00 95.62 93 GLY A N 1
ATOM 730 C CA . GLY A 1 93 ? -14.861 1.155 12.493 1.00 95.62 93 GLY A CA 1
ATOM 731 C C . GLY A 1 93 ? -16.262 1.646 12.880 1.00 95.62 93 GLY A C 1
ATOM 732 O O . GLY A 1 93 ? -16.631 1.581 14.053 1.00 95.62 93 GLY A O 1
ATOM 733 N N . LEU A 1 94 ? -17.054 2.097 11.903 1.00 94.69 94 LEU A N 1
ATOM 734 C CA . LEU A 1 94 ? -18.439 2.537 12.105 1.00 94.69 94 LEU A CA 1
ATOM 735 C C . LEU A 1 94 ? -19.425 1.371 12.292 1.00 94.69 94 LEU A C 1
ATOM 737 O O . LEU A 1 94 ? -20.354 1.478 13.089 1.00 94.69 94 LEU A O 1
ATOM 741 N N . SER A 1 95 ? -19.248 0.272 11.554 1.00 93.44 95 SER A N 1
ATOM 742 C CA . SER A 1 95 ? -20.285 -0.762 11.380 1.00 93.44 95 SER A CA 1
ATOM 743 C C . SER A 1 95 ? -19.979 -2.106 12.042 1.00 93.44 95 SER A C 1
ATOM 745 O O . SER A 1 95 ? -20.901 -2.799 12.474 1.00 93.44 95 SER A O 1
ATOM 747 N N . MET A 1 96 ? -18.703 -2.479 12.162 1.00 94.25 96 MET A N 1
ATOM 748 C CA . MET A 1 96 ? -18.280 -3.748 12.756 1.00 94.25 96 MET A CA 1
ATOM 749 C C . MET A 1 96 ? -18.656 -3.800 14.250 1.00 94.25 96 MET A C 1
ATOM 751 O O . MET A 1 96 ? -18.610 -2.768 14.928 1.00 94.25 96 MET A O 1
ATOM 755 N N . PRO A 1 97 ? -19.021 -4.970 14.810 1.00 95.25 97 PRO A N 1
ATOM 756 C CA . PRO A 1 97 ? -19.174 -5.141 16.255 1.00 95.25 97 PRO A CA 1
ATOM 757 C C . PRO A 1 97 ? -17.972 -4.588 17.042 1.00 95.25 97 PRO A C 1
ATOM 759 O O . PRO A 1 97 ? -16.827 -4.716 16.615 1.00 95.25 97 PRO A O 1
ATOM 762 N N . LEU A 1 98 ? -18.224 -3.910 18.169 1.00 93.56 98 LEU A N 1
ATOM 763 C CA . LEU A 1 98 ? -17.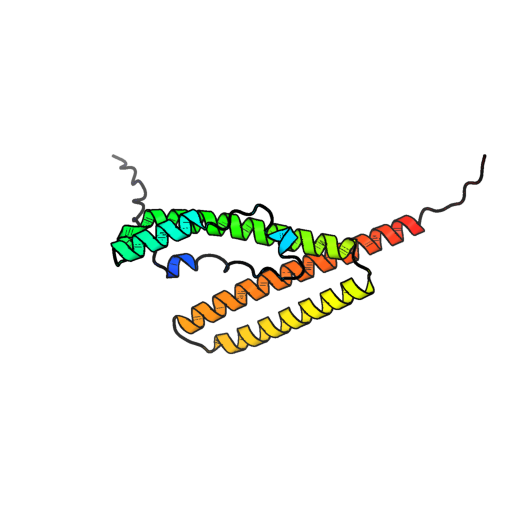192 -3.138 18.882 1.00 93.56 98 LEU A CA 1
ATOM 764 C C . LEU A 1 98 ? -16.044 -3.996 19.430 1.00 93.56 98 LEU A C 1
ATOM 766 O O . LEU A 1 98 ? -14.929 -3.499 19.564 1.00 93.56 98 LEU A O 1
ATOM 770 N N . ASP A 1 99 ? -16.325 -5.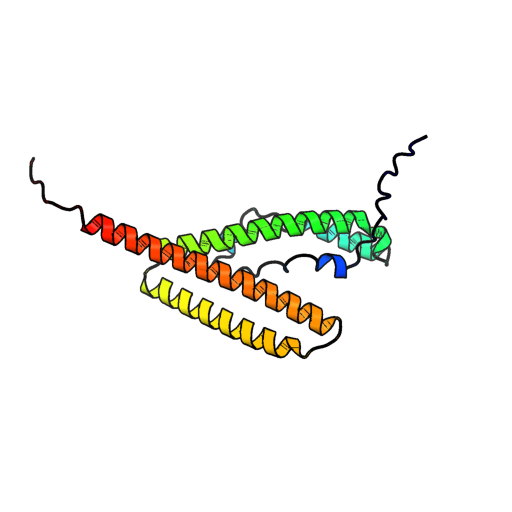239 19.798 1.00 94.62 99 ASP A N 1
ATOM 771 C CA . ASP A 1 99 ? -15.340 -6.252 20.176 1.00 94.62 99 ASP A CA 1
ATOM 772 C C . ASP A 1 99 ? -14.428 -6.589 18.990 1.00 94.62 99 ASP A C 1
ATOM 774 O O . ASP A 1 99 ? -13.222 -6.369 19.070 1.00 94.62 99 ASP A O 1
ATOM 778 N N . GLN A 1 100 ? -15.007 -6.959 17.848 1.00 95.94 100 GLN A N 1
ATOM 779 C CA . GLN A 1 100 ? -14.259 -7.274 16.627 1.00 95.94 100 GLN A CA 1
ATOM 780 C C . GLN A 1 100 ? -13.458 -6.070 16.106 1.00 95.94 100 GLN A C 1
ATOM 782 O O . GLN A 1 100 ? -12.314 -6.213 15.675 1.00 95.94 100 GLN A O 1
ATOM 787 N N . ALA A 1 101 ? -14.020 -4.861 16.189 1.00 95.44 101 ALA A N 1
ATOM 788 C CA . ALA A 1 101 ? -13.337 -3.637 15.781 1.00 95.44 101 ALA A CA 1
ATOM 789 C C . ALA A 1 101 ? -12.127 -3.329 16.682 1.00 95.44 101 ALA A C 1
ATOM 791 O O . ALA A 1 101 ? -11.095 -2.856 16.200 1.00 95.44 101 ALA A O 1
ATOM 792 N N . LYS A 1 102 ? -12.225 -3.623 17.987 1.00 95.94 102 LYS A N 1
ATOM 793 C CA . LYS A 1 102 ? -11.091 -3.522 18.918 1.00 95.94 102 LYS A CA 1
ATOM 794 C C . LYS A 1 102 ? -10.036 -4.585 18.634 1.00 95.94 102 LYS A C 1
ATOM 796 O O . LYS A 1 102 ? -8.861 -4.236 18.626 1.00 95.94 102 LYS A O 1
ATOM 801 N N . ASP A 1 103 ? -10.432 -5.824 18.355 1.00 97.19 103 ASP A N 1
ATOM 802 C CA . ASP A 1 103 ? -9.498 -6.903 18.008 1.00 97.19 103 ASP A CA 1
ATOM 803 C C . ASP A 1 103 ? -8.744 -6.599 16.707 1.00 97.19 103 ASP A C 1
ATOM 805 O O . ASP A 1 103 ? -7.529 -6.767 16.612 1.00 97.19 103 ASP A O 1
ATOM 809 N N . ARG A 1 104 ? -9.432 -6.036 15.711 1.00 96.25 104 ARG A N 1
ATOM 810 C CA . ARG A 1 104 ? -8.781 -5.550 14.490 1.00 96.25 104 ARG A CA 1
ATOM 811 C C . ARG A 1 104 ? -7.803 -4.409 14.780 1.00 96.25 104 ARG A C 1
ATOM 813 O O . ARG A 1 104 ? -6.706 -4.385 14.224 1.00 96.25 104 ARG A O 1
ATOM 820 N N . ALA A 1 105 ? -8.165 -3.472 15.658 1.00 97.56 105 ALA A N 1
ATOM 821 C CA . ALA A 1 105 ? -7.274 -2.382 16.046 1.00 97.56 105 ALA A CA 1
ATOM 822 C C . ALA A 1 105 ? -6.022 -2.886 16.783 1.00 97.56 105 ALA A C 1
ATOM 824 O O . ALA A 1 105 ? -4.927 -2.392 16.513 1.00 97.56 105 ALA A O 1
ATOM 825 N N . THR A 1 106 ? -6.146 -3.885 17.665 1.00 98.06 106 THR A N 1
ATOM 826 C CA . THR A 1 106 ? -4.985 -4.495 18.334 1.00 98.06 106 THR A CA 1
ATOM 827 C C . THR A 1 106 ? -4.114 -5.272 17.347 1.00 98.06 106 THR A C 1
ATOM 829 O O . THR A 1 106 ? -2.887 -5.162 17.411 1.00 98.06 106 THR A O 1
ATOM 832 N N . GLN A 1 107 ? -4.714 -5.971 16.376 1.00 97.00 107 GLN A N 1
ATOM 833 C CA . GLN A 1 107 ? -3.988 -6.629 15.288 1.00 97.00 107 GLN A CA 1
ATOM 834 C C . GLN A 1 107 ? -3.168 -5.616 14.476 1.00 97.00 107 GLN A C 1
ATOM 836 O O . GLN A 1 107 ? -1.952 -5.781 14.357 1.00 97.00 107 GLN A O 1
ATOM 841 N N . LEU A 1 108 ? -3.790 -4.537 13.990 1.00 97.31 108 LEU A N 1
ATOM 842 C CA . LEU A 1 108 ? -3.097 -3.480 13.243 1.00 97.31 108 LEU A CA 1
ATOM 843 C C . LEU A 1 108 ? -2.000 -2.813 14.082 1.00 97.31 108 LEU A C 1
ATOM 845 O O . LEU A 1 108 ? -0.898 -2.581 13.591 1.00 97.31 108 LEU A O 1
ATOM 849 N N . GLN A 1 109 ? -2.255 -2.560 15.367 1.00 98.38 109 GLN A N 1
ATOM 850 C CA . GLN A 1 109 ? -1.253 -1.998 16.272 1.00 98.38 109 GLN A CA 1
ATOM 851 C C . GLN A 1 109 ? -0.047 -2.933 16.456 1.00 98.38 109 GLN A C 1
ATOM 853 O O . GLN A 1 109 ? 1.096 -2.471 16.475 1.00 98.38 109 GLN A O 1
ATOM 858 N N . SER A 1 110 ? -0.274 -4.244 16.554 1.00 98.19 110 SER A N 1
ATOM 859 C CA . SER A 1 110 ? 0.809 -5.228 16.637 1.00 98.19 110 SER A CA 1
ATOM 860 C C . SER A 1 110 ? 1.626 -5.305 15.341 1.00 98.19 110 SER A C 1
ATOM 862 O O . SER A 1 110 ? 2.853 -5.437 15.388 1.00 98.19 110 SER A O 1
ATOM 864 N N . GLU A 1 111 ? 0.974 -5.145 14.183 1.00 97.56 111 GLU A N 1
ATOM 865 C CA . GLU A 1 111 ? 1.647 -5.079 12.887 1.00 97.56 111 GLU A CA 1
ATOM 866 C C . GLU A 1 111 ? 2.509 -3.816 12.770 1.00 97.56 111 GLU A C 1
ATOM 868 O O . GLU A 1 111 ? 3.672 -3.921 12.373 1.00 97.56 111 GLU A O 1
ATOM 873 N N . VAL A 1 112 ? 1.995 -2.655 13.198 1.00 98.31 112 VAL A N 1
ATOM 874 C CA . VAL A 1 112 ? 2.761 -1.398 13.275 1.00 98.31 112 VAL A CA 1
ATOM 875 C C . VAL A 1 112 ? 4.025 -1.592 14.113 1.00 98.31 112 VAL A C 1
ATOM 877 O O . VAL A 1 112 ? 5.121 -1.327 13.624 1.00 98.31 112 VAL A O 1
ATOM 880 N N . GLN A 1 113 ? 3.911 -2.142 15.326 1.00 98.19 113 GLN A N 1
ATOM 881 C CA . GLN A 1 113 ? 5.080 -2.394 16.181 1.00 98.19 113 GLN A CA 1
ATOM 882 C C . GLN A 1 113 ? 6.079 -3.366 15.538 1.00 98.19 113 GLN A C 1
ATOM 884 O O . GLN A 1 113 ? 7.294 -3.193 15.646 1.00 98.19 113 GLN A O 1
ATOM 889 N N . SER A 1 114 ? 5.586 -4.407 14.864 1.00 98.12 114 SER A N 1
ATOM 890 C CA . SER A 1 114 ? 6.428 -5.359 14.135 1.00 98.12 114 SER A CA 1
ATOM 891 C C . SER A 1 114 ? 7.170 -4.699 12.966 1.00 98.12 114 SER A C 1
ATOM 893 O O . SER A 1 114 ? 8.345 -4.990 12.728 1.00 98.12 114 SER A O 1
ATOM 895 N N . LEU A 1 115 ? 6.508 -3.806 12.227 1.00 97.56 115 LEU A N 1
ATOM 896 C CA . LEU A 1 115 ? 7.113 -3.041 11.135 1.00 97.56 115 LEU A CA 1
ATOM 897 C C . LEU A 1 115 ? 8.155 -2.042 11.653 1.00 97.56 115 LEU A C 1
ATOM 899 O O . LEU A 1 115 ? 9.241 -1.976 11.087 1.00 97.56 115 LEU A O 1
ATOM 903 N N . GLU A 1 116 ? 7.886 -1.347 12.761 1.00 97.44 116 GLU A N 1
ATOM 904 C CA . GLU A 1 116 ? 8.848 -0.438 13.402 1.00 97.44 116 GLU A CA 1
ATOM 905 C C . GLU A 1 116 ? 10.122 -1.173 13.833 1.00 97.44 116 GLU A C 1
ATOM 907 O O . GLU A 1 116 ? 11.229 -0.740 13.515 1.00 97.44 116 GLU A O 1
ATOM 912 N N . ARG A 1 117 ? 9.985 -2.342 14.474 1.00 97.44 117 ARG A N 1
ATOM 913 C CA . ARG A 1 117 ? 11.137 -3.183 14.846 1.00 97.44 117 ARG A CA 1
ATOM 914 C C . ARG A 1 117 ? 11.942 -3.621 13.623 1.00 97.44 117 ARG A C 1
ATOM 916 O O . ARG A 1 117 ? 13.167 -3.545 13.639 1.00 97.44 117 ARG A O 1
ATOM 923 N N . ARG A 1 118 ? 11.270 -4.055 12.551 1.00 96.38 118 ARG A N 1
ATOM 924 C CA . ARG A 1 118 ? 11.935 -4.443 11.294 1.00 96.38 118 ARG A CA 1
ATOM 925 C C . ARG A 1 118 ? 12.648 -3.268 10.631 1.00 96.38 118 ARG A C 1
ATOM 927 O O . ARG A 1 118 ? 13.738 -3.459 10.103 1.00 96.38 118 ARG A O 1
ATOM 934 N N . LEU A 1 119 ? 12.068 -2.070 10.683 1.00 94.81 119 LEU A N 1
ATOM 935 C CA . LEU A 1 119 ? 12.683 -0.862 10.140 1.00 94.81 119 LEU A CA 1
ATOM 936 C C . LEU A 1 119 ? 13.963 -0.492 10.902 1.00 94.81 119 LEU A C 1
ATOM 938 O O . LEU A 1 119 ? 14.968 -0.167 10.273 1.00 94.81 119 LEU A O 1
ATOM 942 N N . ILE A 1 120 ? 13.960 -0.620 12.235 1.00 94.75 120 ILE A N 1
ATOM 943 C CA . ILE A 1 120 ? 15.161 -0.434 13.066 1.00 94.75 120 ILE A CA 1
ATOM 944 C C . ILE A 1 120 ? 16.254 -1.422 12.650 1.00 94.75 120 ILE A C 1
ATOM 946 O O . ILE A 1 120 ? 17.388 -1.011 12.423 1.00 94.75 120 ILE A O 1
ATOM 950 N N . LEU A 1 121 ? 15.926 -2.705 12.482 1.00 92.38 121 LEU A N 1
ATOM 951 C CA . LEU A 1 121 ? 16.902 -3.709 12.043 1.00 92.38 121 LEU A CA 1
ATOM 952 C C . LEU A 1 121 ? 17.451 -3.412 10.634 1.00 92.38 121 LEU A C 1
ATOM 954 O O . LEU A 1 121 ? 18.652 -3.529 10.404 1.00 92.38 121 LEU A O 1
ATOM 958 N N . ALA A 1 122 ? 16.600 -2.952 9.714 1.00 92.06 122 ALA A N 1
ATOM 959 C CA . ALA A 1 122 ? 16.994 -2.590 8.350 1.00 92.06 122 ALA A CA 1
ATOM 960 C C . ALA A 1 122 ? 17.841 -1.299 8.262 1.00 92.06 122 ALA A C 1
ATOM 962 O O . ALA A 1 122 ? 18.435 -1.016 7.218 1.00 92.06 122 ALA A O 1
ATOM 963 N N . SER A 1 123 ? 17.928 -0.505 9.337 1.00 88.56 123 SER A N 1
ATOM 964 C CA . SER A 1 123 ? 18.764 0.705 9.377 1.00 88.56 123 SER A CA 1
ATOM 965 C C . SER A 1 123 ? 20.265 0.403 9.310 1.00 88.56 123 SER A C 1
ATOM 967 O O . SER A 1 123 ? 21.024 1.211 8.784 1.00 88.56 123 SER A O 1
ATOM 969 N N . GLY A 1 124 ? 20.684 -0.785 9.761 1.00 90.06 124 GLY A N 1
ATOM 970 C CA . GLY A 1 124 ? 22.077 -1.234 9.687 1.00 90.06 124 GLY A CA 1
ATOM 971 C C . GLY A 1 124 ? 22.503 -1.769 8.315 1.00 90.06 124 GLY A C 1
ATOM 972 O O . GLY A 1 124 ? 23.688 -2.014 8.102 1.00 90.06 124 GLY A O 1
ATOM 973 N N . MET A 1 125 ? 21.566 -1.965 7.381 1.00 90.88 125 MET A N 1
ATOM 974 C CA . MET A 1 125 ? 21.852 -2.551 6.068 1.00 90.88 125 MET A CA 1
ATOM 975 C C . MET A 1 125 ? 22.302 -1.484 5.070 1.00 90.88 125 MET A C 1
ATOM 977 O O . MET A 1 125 ? 21.625 -0.475 4.868 1.00 90.88 125 MET A O 1
ATOM 981 N N . GLN A 1 126 ? 23.437 -1.708 4.416 1.00 89.31 126 GLN A N 1
ATOM 982 C CA . GLN A 1 126 ? 24.009 -0.769 3.450 1.00 89.31 126 GLN A CA 1
ATOM 983 C C . GLN A 1 126 ? 23.690 -1.173 2.004 1.00 89.31 126 GLN A C 1
ATOM 985 O O . GLN A 1 126 ? 23.205 -2.271 1.738 1.00 89.31 126 GLN A O 1
ATOM 990 N N . GLY A 1 127 ? 23.955 -0.263 1.065 1.00 88.69 127 GLY A N 1
ATOM 991 C CA . GLY A 1 127 ? 23.751 -0.496 -0.364 1.00 88.69 127 GLY A CA 1
ATOM 992 C C . GLY A 1 127 ? 22.284 -0.500 -0.807 1.00 88.69 127 GLY A C 1
ATOM 993 O O . GLY A 1 127 ? 21.371 -0.145 -0.053 1.00 88.69 127 GLY A O 1
ATOM 994 N N . MET A 1 128 ? 22.073 -0.897 -2.064 1.00 85.50 128 MET A N 1
ATOM 995 C CA . MET A 1 128 ? 20.763 -0.858 -2.726 1.00 85.50 128 MET A CA 1
ATOM 996 C C . MET A 1 128 ? 19.738 -1.791 -2.079 1.00 85.50 128 MET A C 1
ATOM 998 O O . MET A 1 128 ? 18.570 -1.434 -1.959 1.00 85.50 128 MET A O 1
ATOM 1002 N N . GLU A 1 129 ? 20.159 -2.968 -1.617 1.00 86.31 129 GLU A N 1
ATOM 1003 C CA . GLU A 1 129 ? 19.270 -3.914 -0.936 1.00 86.31 129 GLU A CA 1
ATOM 1004 C C . GLU A 1 129 ? 18.748 -3.339 0.388 1.00 86.31 129 GLU A C 1
ATOM 1006 O O . GLU A 1 129 ? 17.542 -3.359 0.646 1.00 86.31 129 GLU A O 1
ATOM 1011 N N . GLY A 1 130 ? 19.632 -2.720 1.180 1.00 89.62 130 GLY A N 1
ATOM 1012 C CA . GLY A 1 130 ? 19.241 -2.020 2.402 1.00 89.62 130 GLY A CA 1
ATOM 1013 C C . GLY A 1 130 ? 18.281 -0.860 2.129 1.00 89.62 130 GLY A C 1
ATOM 1014 O O . GLY A 1 130 ? 17.305 -0.681 2.861 1.00 89.62 130 GLY A O 1
ATOM 1015 N N . PHE A 1 131 ? 18.511 -0.095 1.056 1.00 89.25 131 PHE A N 1
ATOM 1016 C CA . PHE A 1 131 ? 17.585 0.954 0.621 1.00 89.25 131 PHE A CA 1
ATOM 1017 C C . PHE A 1 131 ? 16.205 0.383 0.273 1.00 89.25 131 PHE A C 1
ATOM 1019 O O . PHE A 1 131 ? 15.215 0.810 0.864 1.00 89.25 131 PHE A O 1
ATOM 1026 N N . ARG A 1 132 ? 16.139 -0.624 -0.609 1.00 89.12 132 ARG A N 1
ATOM 1027 C CA . ARG A 1 132 ? 14.883 -1.261 -1.047 1.00 89.12 132 ARG A CA 1
ATOM 1028 C C . ARG A 1 132 ? 14.090 -1.824 0.127 1.00 89.12 132 ARG A C 1
ATOM 1030 O O . ARG A 1 132 ? 12.876 -1.636 0.205 1.00 89.12 132 ARG A O 1
ATOM 1037 N N . GLN A 1 133 ? 14.771 -2.463 1.076 1.00 91.12 133 GLN A N 1
ATOM 1038 C CA . GLN A 1 133 ? 14.123 -2.998 2.267 1.00 91.12 133 GLN A CA 1
ATOM 1039 C C . GLN A 1 133 ? 13.551 -1.893 3.158 1.00 91.12 133 GLN A C 1
ATOM 1041 O O . GLN A 1 133 ? 12.401 -1.997 3.588 1.00 91.12 133 GLN A O 1
ATOM 1046 N N . ARG A 1 134 ? 14.310 -0.822 3.423 1.00 92.31 134 ARG A N 1
ATOM 1047 C CA . ARG A 1 134 ? 13.805 0.317 4.205 1.00 92.31 134 ARG A CA 1
ATOM 1048 C C . ARG A 1 134 ? 12.649 1.018 3.508 1.00 92.31 134 ARG A C 1
ATOM 1050 O O . ARG A 1 134 ? 11.661 1.320 4.166 1.00 92.31 134 ARG A O 1
ATOM 1057 N N . TRP A 1 135 ? 12.753 1.232 2.201 1.00 91.94 135 TRP A N 1
ATOM 1058 C CA . TRP A 1 135 ? 11.708 1.839 1.383 1.00 91.94 135 TRP A CA 1
ATOM 1059 C C . TRP A 1 135 ? 10.403 1.034 1.450 1.00 91.94 135 TRP A C 1
ATOM 1061 O O . TRP A 1 135 ? 9.353 1.576 1.802 1.00 91.94 135 TRP A O 1
ATOM 1071 N N . SER A 1 136 ? 10.487 -0.287 1.249 1.00 92.56 136 SER A N 1
ATOM 1072 C CA . SER A 1 136 ? 9.347 -1.201 1.385 1.00 92.56 136 SER A CA 1
ATOM 1073 C C . SER A 1 136 ? 8.733 -1.160 2.791 1.00 92.56 136 SER A C 1
ATOM 1075 O O . SER A 1 136 ? 7.517 -1.025 2.947 1.00 92.56 136 SER A O 1
ATOM 1077 N N . LEU A 1 137 ? 9.567 -1.245 3.834 1.00 95.31 137 LEU A N 1
ATOM 1078 C CA . LEU A 1 137 ? 9.112 -1.224 5.226 1.00 95.31 137 LEU A CA 1
ATOM 1079 C C . LEU A 1 137 ? 8.471 0.111 5.608 1.00 95.31 137 LEU A C 1
ATOM 1081 O O . LEU A 1 137 ? 7.459 0.105 6.306 1.00 95.31 137 LEU A O 1
ATOM 1085 N N . HIS A 1 138 ? 9.030 1.231 5.148 1.00 94.38 138 HIS A N 1
ATOM 1086 C CA . HIS A 1 138 ? 8.506 2.562 5.428 1.00 94.38 138 HIS A CA 1
ATOM 1087 C C . HIS A 1 138 ? 7.104 2.739 4.842 1.00 94.38 138 HIS A C 1
ATOM 1089 O O . HIS A 1 138 ? 6.192 3.127 5.568 1.00 94.38 138 HIS A O 1
ATOM 1095 N N . GLY A 1 139 ? 6.901 2.381 3.568 1.00 94.81 139 GLY A N 1
ATOM 1096 C CA . GLY A 1 139 ? 5.577 2.470 2.945 1.00 94.81 139 GLY A CA 1
ATOM 1097 C C . GLY A 1 139 ? 4.541 1.595 3.643 1.00 94.81 139 GLY A C 1
ATOM 1098 O O . GLY A 1 139 ? 3.470 2.070 4.008 1.00 94.81 139 GLY A O 1
ATOM 1099 N N . ARG A 1 140 ? 4.895 0.338 3.946 1.00 95.88 140 ARG A N 1
ATOM 1100 C CA . ARG A 1 140 ? 4.013 -0.564 4.706 1.00 95.88 140 ARG A CA 1
ATOM 1101 C C . ARG A 1 140 ? 3.661 -0.010 6.082 1.00 95.88 140 ARG A C 1
ATOM 1103 O O . ARG A 1 140 ? 2.520 -0.145 6.519 1.00 95.88 140 ARG A O 1
ATOM 1110 N N . LEU A 1 141 ? 4.636 0.567 6.781 1.00 97.12 141 LEU A N 1
ATOM 1111 C CA . LEU A 1 141 ? 4.432 1.156 8.100 1.00 97.12 141 LEU A CA 1
ATOM 1112 C C . LEU A 1 141 ? 3.467 2.340 8.026 1.00 97.12 141 LEU A C 1
ATOM 1114 O O . LEU A 1 141 ? 2.528 2.402 8.817 1.00 97.12 141 LEU A O 1
ATOM 1118 N N . GLU A 1 142 ? 3.681 3.246 7.074 1.00 96.88 142 GLU A N 1
ATOM 1119 C CA . GLU A 1 142 ? 2.824 4.411 6.863 1.00 96.88 142 GLU A CA 1
ATOM 1120 C C . GLU A 1 142 ? 1.389 4.001 6.504 1.00 96.88 142 GLU A C 1
ATOM 1122 O O . GLU A 1 142 ? 0.441 4.459 7.145 1.00 96.88 142 GLU A O 1
ATOM 1127 N N . ASP A 1 143 ? 1.222 3.082 5.550 1.00 97.44 143 ASP A N 1
ATOM 1128 C CA . ASP A 1 143 ? -0.095 2.596 5.131 1.00 97.44 143 ASP A CA 1
ATOM 1129 C C . ASP A 1 143 ? -0.833 1.902 6.288 1.00 97.44 143 ASP A C 1
ATOM 1131 O O . ASP A 1 143 ? -2.026 2.128 6.500 1.00 97.44 143 ASP A O 1
ATOM 1135 N N . THR A 1 144 ? -0.129 1.095 7.091 1.00 97.75 144 THR A N 1
ATOM 1136 C CA . THR A 1 144 ? -0.727 0.406 8.249 1.00 97.75 144 THR A CA 1
ATOM 1137 C C . THR A 1 144 ? -1.120 1.392 9.352 1.00 97.75 144 THR A C 1
ATOM 1139 O O . THR A 1 144 ? -2.183 1.236 9.955 1.00 97.75 144 THR A O 1
ATOM 1142 N N . LYS A 1 145 ? -0.316 2.440 9.595 1.00 98.19 145 LYS A N 1
ATOM 1143 C CA . LYS A 1 145 ? -0.657 3.515 10.543 1.00 98.19 145 LYS A CA 1
ATOM 1144 C C . LYS A 1 145 ? -1.915 4.264 10.113 1.00 98.19 145 LYS A C 1
ATOM 1146 O O . LYS A 1 145 ? -2.845 4.359 10.909 1.00 98.19 145 LYS A O 1
ATOM 1151 N N . LYS A 1 146 ? -1.998 4.693 8.849 1.00 98.19 146 LYS A N 1
ATOM 1152 C CA . LYS A 1 146 ? -3.193 5.377 8.322 1.00 98.19 146 LYS A CA 1
ATOM 1153 C C . LYS A 1 146 ? -4.439 4.499 8.412 1.00 98.19 146 LYS A C 1
ATOM 1155 O O . LYS A 1 146 ? -5.490 4.967 8.831 1.00 98.19 146 LYS A O 1
ATOM 1160 N N . ARG A 1 147 ? -4.320 3.205 8.101 1.00 97.69 147 ARG A N 1
ATOM 1161 C CA . ARG A 1 147 ? -5.418 2.236 8.267 1.00 97.69 147 ARG A CA 1
ATOM 1162 C C . ARG A 1 147 ? -5.892 2.127 9.719 1.00 97.69 147 ARG A C 1
ATOM 1164 O O . ARG A 1 147 ? -7.097 2.140 9.967 1.00 97.69 147 ARG A O 1
ATOM 1171 N N . LEU A 1 148 ? -4.963 2.049 10.676 1.00 98.25 148 LEU A N 1
ATOM 1172 C CA . LEU A 1 148 ? -5.283 2.037 12.107 1.00 98.25 148 LEU A CA 1
ATOM 1173 C C . LEU A 1 148 ? -5.989 3.331 12.540 1.00 98.25 148 LEU A C 1
ATOM 1175 O O . LEU A 1 148 ? -6.991 3.265 13.250 1.00 98.25 148 LEU A O 1
ATOM 1179 N N . GLU A 1 149 ? -5.499 4.488 12.095 1.00 98.31 149 GLU A N 1
ATOM 1180 C CA . GLU A 1 149 ? -6.098 5.797 12.377 1.00 98.31 149 GLU A CA 1
ATOM 1181 C C . GLU A 1 149 ? -7.531 5.892 11.834 1.00 98.31 149 GLU A C 1
ATOM 1183 O O . GLU A 1 149 ? -8.445 6.248 12.581 1.00 98.31 149 GLU A O 1
ATOM 1188 N N . SER A 1 150 ? -7.761 5.496 10.576 1.00 97.94 150 SER A N 1
ATOM 1189 C CA . SER A 1 150 ? -9.095 5.486 9.960 1.00 97.94 150 SER A CA 1
ATOM 1190 C C . SER A 1 150 ? -10.076 4.587 10.717 1.00 97.94 150 SER A C 1
ATOM 1192 O O . SER A 1 150 ? -11.204 5.007 10.996 1.00 97.94 150 SER A O 1
ATOM 1194 N N . LEU A 1 151 ? -9.639 3.383 11.110 1.00 97.75 151 LEU A N 1
ATOM 1195 C CA . LEU A 1 151 ? -10.435 2.451 11.913 1.00 97.75 151 LEU A CA 1
ATOM 1196 C C . LEU A 1 151 ? -10.799 3.060 13.274 1.00 97.75 151 LEU A C 1
ATOM 1198 O O . LEU A 1 151 ? -11.964 3.056 13.677 1.00 97.75 151 LEU A O 1
ATOM 1202 N N . GLN A 1 152 ? -9.812 3.620 13.981 1.00 97.62 152 GLN A N 1
ATOM 1203 C CA . GLN A 1 152 ? -10.020 4.255 15.283 1.00 97.62 152 GLN A CA 1
ATOM 1204 C C . GLN A 1 152 ? -10.963 5.455 15.189 1.00 97.62 152 GLN A C 1
ATOM 1206 O O . GLN A 1 152 ? -11.824 5.617 16.056 1.00 97.62 152 GLN A O 1
ATOM 1211 N N . GLN A 1 153 ? -10.847 6.261 14.134 1.00 97.19 153 GLN A N 1
ATOM 1212 C CA . GLN A 1 153 ? -11.753 7.374 13.874 1.00 97.19 153 GLN A CA 1
ATOM 1213 C C . GLN A 1 153 ? -13.195 6.885 13.676 1.00 97.19 153 GLN A C 1
ATOM 1215 O O . GLN A 1 153 ? -14.113 7.455 14.264 1.00 97.19 153 GLN A O 1
ATOM 1220 N N . GLY A 1 154 ? -13.400 5.797 12.925 1.00 96.25 154 GLY A N 1
ATOM 1221 C CA . GLY A 1 154 ? -14.718 5.174 12.764 1.00 96.25 154 GLY A CA 1
ATOM 1222 C C . GLY A 1 154 ? -15.305 4.711 14.104 1.00 96.25 154 GLY A C 1
ATOM 1223 O O . GLY A 1 154 ? -16.431 5.068 14.451 1.00 96.25 154 GLY A O 1
ATOM 1224 N N . ILE A 1 155 ? -14.503 4.015 14.920 1.00 95.62 155 ILE A N 1
ATOM 1225 C CA . ILE A 1 155 ? -14.911 3.556 16.262 1.00 95.62 155 ILE A CA 1
ATOM 1226 C C . ILE A 1 155 ? -15.281 4.740 17.172 1.00 95.62 155 ILE A C 1
ATOM 1228 O O . ILE A 1 155 ? -16.231 4.660 17.955 1.00 95.62 155 ILE A O 1
ATOM 1232 N N . GLN A 1 156 ? -14.521 5.837 17.118 1.00 93.69 156 GLN A N 1
ATOM 1233 C CA . GLN A 1 156 ? -14.777 7.031 17.928 1.00 93.69 156 GLN A CA 1
ATOM 1234 C C . GLN A 1 156 ? -16.049 7.766 17.498 1.00 93.69 156 GLN A C 1
ATOM 1236 O O . GLN A 1 156 ? -16.807 8.205 18.362 1.00 93.69 156 GLN A O 1
ATOM 1241 N N . ASN A 1 157 ? -16.294 7.885 16.193 1.00 91.88 157 ASN A N 1
ATOM 1242 C CA . ASN A 1 157 ? -17.492 8.533 15.663 1.00 91.88 157 ASN A CA 1
ATOM 1243 C C . ASN A 1 157 ? -18.761 7.788 16.091 1.00 91.88 157 ASN A C 1
ATOM 1245 O O . ASN A 1 157 ? -19.685 8.417 16.597 1.00 91.88 157 ASN A O 1
ATOM 1249 N N . ARG A 1 158 ? -18.746 6.450 16.051 1.00 83.75 158 ARG A N 1
ATOM 1250 C CA . ARG A 1 158 ? -19.847 5.627 16.574 1.00 83.75 158 ARG A CA 1
ATOM 1251 C C . ARG A 1 158 ? -20.174 5.930 18.041 1.00 83.75 158 ARG A C 1
ATOM 1253 O O . ARG A 1 158 ? -21.333 6.092 18.401 1.00 83.75 158 ARG A O 1
ATOM 1260 N N . LYS A 1 159 ? -19.151 6.059 18.895 1.00 75.19 159 LYS A N 1
ATOM 1261 C CA . LYS A 1 159 ? -19.348 6.375 20.324 1.00 75.19 159 LYS A CA 1
ATOM 1262 C C . LYS A 1 159 ? -19.986 7.746 20.546 1.00 75.19 159 LYS A C 1
ATOM 1264 O O . LYS A 1 159 ? -20.713 7.913 21.525 1.00 75.19 159 LYS A O 1
ATOM 1269 N N . LYS A 1 160 ? -19.690 8.727 19.685 1.00 74.81 160 LYS A N 1
ATOM 1270 C CA . LYS A 1 160 ? -20.306 10.063 19.736 1.00 74.81 160 LYS A CA 1
ATOM 1271 C C . LYS A 1 160 ? -21.786 9.996 19.365 1.00 74.81 160 LYS A C 1
ATOM 1273 O O . LYS A 1 160 ? -22.601 10.575 20.075 1.00 74.81 160 LYS A O 1
ATOM 1278 N N . ASP A 1 161 ? -22.138 9.231 18.338 1.00 69.31 161 ASP A N 1
ATOM 1279 C CA . ASP A 1 161 ? -23.537 9.055 17.937 1.00 69.31 161 ASP A CA 1
ATOM 1280 C C . ASP A 1 161 ? -24.351 8.312 19.008 1.00 69.31 161 ASP A C 1
ATOM 1282 O O . ASP A 1 161 ? -25.446 8.752 19.357 1.00 69.31 161 ASP A O 1
ATOM 1286 N N . ASP A 1 162 ? -23.781 7.273 19.631 1.00 61.72 162 ASP A N 1
ATOM 1287 C CA . ASP A 1 162 ? -24.422 6.558 20.745 1.00 61.72 162 ASP A CA 1
ATOM 1288 C C . ASP A 1 162 ? -24.623 7.463 21.982 1.00 61.72 162 ASP A C 1
ATOM 1290 O O . ASP A 1 162 ? -25.630 7.361 22.688 1.00 61.72 162 ASP A O 1
ATOM 1294 N N . THR A 1 163 ? -23.690 8.385 22.258 1.00 58.75 163 THR A N 1
ATOM 1295 C CA . THR A 1 163 ? -23.810 9.332 23.386 1.00 58.75 163 THR A CA 1
ATOM 1296 C C . THR A 1 163 ? -24.779 10.478 23.103 1.00 58.75 163 THR A C 1
ATOM 1298 O O . THR A 1 163 ? -25.502 10.890 24.012 1.00 58.75 163 THR A O 1
ATOM 1301 N N . ILE A 1 164 ? -24.858 10.959 21.860 1.00 58.91 164 ILE A N 1
ATOM 1302 C CA . ILE A 1 164 ? -25.833 11.978 21.447 1.00 58.91 164 ILE A CA 1
ATOM 1303 C C . ILE A 1 164 ? -27.245 11.373 21.422 1.00 58.91 164 ILE A C 1
ATOM 1305 O O . ILE A 1 164 ? -28.158 11.962 22.007 1.00 58.91 164 ILE A O 1
ATOM 1309 N N . GLY A 1 165 ? -27.412 10.165 20.871 1.00 51.56 165 GLY A N 1
ATOM 1310 C CA . GLY A 1 165 ? -28.679 9.423 20.846 1.00 51.56 165 GLY A CA 1
ATOM 1311 C C . GLY A 1 165 ? -29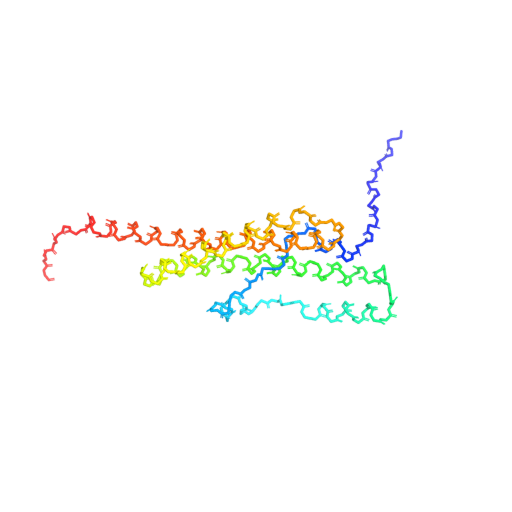.250 9.114 22.235 1.00 51.56 165 GLY A C 1
ATOM 1312 O O . GLY A 1 165 ? -30.456 9.235 22.441 1.00 51.56 165 GLY A O 1
ATOM 1313 N N . ASN A 1 166 ? -28.398 8.825 23.227 1.00 45.88 166 ASN A N 1
ATOM 1314 C CA . ASN A 1 166 ? -28.835 8.606 24.615 1.00 45.88 166 ASN A CA 1
ATOM 1315 C C . ASN A 1 166 ? -29.085 9.896 25.421 1.00 45.88 166 ASN A C 1
ATOM 1317 O O . ASN A 1 166 ? -29.687 9.837 26.494 1.00 45.88 166 ASN A O 1
ATOM 1321 N N . SER A 1 167 ? -28.662 11.064 24.930 1.00 43.31 167 SER A N 1
ATOM 1322 C CA . SER A 1 167 ? -28.923 12.362 25.581 1.00 43.31 167 SER A CA 1
ATOM 1323 C C . SER A 1 167 ? -30.235 13.028 25.132 1.00 43.31 167 SER A C 1
ATOM 1325 O O . SER A 1 167 ? -30.611 14.081 25.649 1.00 43.31 167 SER A O 1
ATOM 1327 N N . GLY A 1 168 ? -30.963 12.388 24.208 1.00 48.75 168 GLY A N 1
ATOM 1328 C CA . GLY A 1 168 ? -32.138 12.931 23.529 1.00 48.75 168 GLY A CA 1
ATOM 1329 C C . GLY A 1 168 ? -33.389 12.052 23.575 1.00 48.75 168 GLY A C 1
ATOM 1330 O O . GLY A 1 168 ? -34.142 12.048 22.613 1.00 48.75 168 GLY A O 1
ATOM 1331 N N . THR A 1 169 ? -33.669 11.339 24.669 1.00 41.00 169 THR A N 1
ATOM 1332 C CA . THR A 1 169 ? -35.000 10.734 24.888 1.00 41.00 169 THR A CA 1
ATOM 1333 C C . THR A 1 169 ? -35.621 11.213 26.192 1.00 41.00 169 THR A C 1
ATOM 1335 O O . THR A 1 169 ? -35.735 10.484 27.178 1.00 41.00 169 THR A O 1
ATOM 1338 N N . LYS A 1 170 ? -36.098 12.462 26.178 1.00 45.12 170 LYS A N 1
ATOM 1339 C CA . LYS A 1 170 ? -37.287 12.810 26.959 1.00 45.12 170 LYS A CA 1
ATOM 1340 C C . LYS A 1 170 ? -38.494 12.195 26.252 1.00 45.12 170 LYS A C 1
ATOM 1342 O O . LYS A 1 170 ? -38.794 12.545 25.117 1.00 45.12 170 LYS A O 1
ATOM 1347 N N . LYS A 1 171 ? -39.158 11.276 26.957 1.00 44.19 171 LYS A N 1
ATOM 1348 C CA . LYS A 1 171 ? -40.515 10.782 26.690 1.00 44.19 171 LYS A CA 1
ATOM 1349 C C . LYS A 1 171 ? -41.407 11.872 26.086 1.00 44.19 171 LYS A C 1
ATOM 1351 O O . LYS A 1 171 ? -41.636 12.885 26.745 1.00 44.19 171 LYS A O 1
ATOM 1356 N N . TRP A 1 172 ? -42.046 11.559 24.965 1.00 35.00 172 TRP A N 1
ATOM 1357 C CA . TRP A 1 172 ? -43.400 12.024 24.692 1.00 35.00 172 TRP A CA 1
ATOM 1358 C C . TRP A 1 172 ? -44.271 10.837 24.293 1.00 35.00 172 TRP A C 1
ATOM 1360 O O . TRP A 1 172 ? -44.046 10.166 23.293 1.00 35.00 172 TRP A O 1
ATOM 1370 N N . TRP A 1 173 ? -45.229 10.559 25.172 1.00 36.78 173 TRP A N 1
ATOM 1371 C CA . TRP A 1 173 ? -46.476 9.890 24.844 1.00 36.78 173 TRP A CA 1
ATOM 1372 C C . TRP A 1 173 ? -47.310 10.882 24.032 1.00 36.78 173 TRP A C 1
ATOM 1374 O O . TRP A 1 173 ? -47.272 12.051 24.397 1.00 36.78 173 TRP A O 1
ATOM 1384 N N . PHE A 1 174 ? -48.032 10.438 22.998 1.00 32.78 174 PHE A N 1
ATOM 1385 C CA . PHE A 1 174 ? -49.424 10.804 22.670 1.00 32.78 174 PHE A CA 1
ATOM 1386 C C . PHE A 1 174 ? -49.801 10.306 21.256 1.00 32.78 174 PHE A C 1
ATOM 1388 O O . PHE A 1 174 ? -49.162 10.706 20.289 1.00 32.78 174 PHE A O 1
ATOM 1395 N N . TRP A 1 175 ? -50.892 9.522 21.223 1.00 37.06 175 TRP A N 1
ATOM 1396 C CA . TRP A 1 175 ? -51.724 9.050 20.096 1.00 37.06 175 TRP A CA 1
ATOM 1397 C C . TRP A 1 175 ? -51.179 7.947 19.183 1.00 37.06 175 TRP A C 1
ATOM 1399 O O . TRP A 1 175 ? -50.222 8.184 18.420 1.00 37.06 175 TRP A O 1
#

Organism: NCBI:txid273540

Secondary structure (DSSP, 8-state):
---------------TTGGGSSPPPPPPPTTTHHHHSTT----HHHHHHHHHHHHHHSSGGG-HHHHHHHHHHHHHHHHHHHHHHHHHHHHHHHHS-HHHHHHHHHHHHHHHHHHHHHHHHHTT--HHHHHHHHHHHHHHHHHHHHHHHHHHHHHHHHHHHHHHHHT--------

Sequence (175 aa):
MDVDSEPTMEETILVGDDLMMGPPSPLVPPEIASHVLEGVDICDGILRNLFLCLQINDIEPFCQDEIALYRQCAEKRDKELRQRLQDSEHKLGLSMPLDQAKDRATQLQSEVQSLERRLILASGMQGMEGFRQRWSLHGRLEDTKKRLESLQQGIQNRKKDDTIGNSGTKKWWFW

Foldseek 3Di:
DDDPPDPPPPPPQDDPVNLLPDAPQEDDDPVCCCVLPPPQDPCVVLVVVLVVQCVVPVDSSRSSVSVVSSSVSRVVRSVSSLVSLLVVLLVCLQPPDLVVLVVVLVVLVVVLVVLVVQLVVLVPDDDPVSVVSNSNSVSHNVSSVSSSVSNVNSNVVNVVVVVVVVVPDDDDDDD

Radius of gyration: 23.36 Å; chains: 1; bounding box: 76×52×54 Å

InterPro domains:
  IPR056705 Domain of unknown function DUF7803 [PF25086] (1-175)
  IPR056705 Domain of unknown function DUF7803 [PTHR36047] (1-175)